Protein AF-A0A943X1G6-F1 (afdb_monomer)

Solvent-accessible surface area (backbone atoms only — not comparable to full-atom values): 7610 Å² total; per-residue (Å²): 83,34,32,42,36,64,34,72,68,54,48,53,51,49,51,55,50,45,52,56,52,48,65,59,46,54,78,81,42,63,66,44,79,43,77,71,76,37,28,66,39,82,67,85,78,57,94,50,59,71,45,36,35,37,40,65,74,42,60,54,53,33,27,33,26,34,35,32,39,40,31,18,86,95,43,74,49,82,46,46,23,44,39,29,31,44,67,93,43,76,58,36,74,88,75,85,75,54,66,75,58,51,76,62,38,69,37,75,55,49,48,34,34,38,25,41,37,50,77,54,95,97,46,77,49,80,39,80,76,38,83,44,73,47,77,130

pLDDT: mean 91.77, std 5.82, range [62.38, 97.94]

Nearest PDB structures (foldseek):
  2cye-assembly3_C  TM=2.600E-01  e=1.755E+00  Thermus thermophilus HB8
  5wh9-assembly1_B-2  TM=2.710E-01  e=5.290E+00  Halalkalibacterium halodurans C-125
  5dio-assembly1_A-2  TM=2.125E-01  e=6.528E+00  Legionella pneumophila
  2hbo-assembly1_A-2  TM=2.500E-01  e=8.490E+00  Caulobacter vibrioides
  5xfu-assembly1_B  TM=2.197E-01  e=7.643E+00  Dioscoreophyllum cumminsii

Sequence (136 aa):
MKAIVAHKDTLFFLAGIQKKIISLLEKETLVYPQYPLYAFTEETIPRKIISCTIGFPKAERELAVFPLILEGNGTKLNLAIPFARTAGKTDMPTFMLPEEIKNAFPKKERIFRTATAIIKENSWQLFDDKWIKIKK

Secondary structure (DSSP, 8-state):
-EEEEE-HHHHHHHHHHHHHHHHHHTTTS-EEEPSS--EEESSPPPSSEEEEEE---EEETTEEEEEEEEEETTEEEEEEEEEEEESS-SSPPP-PPPHHHHTT-SEEPSEEEEEEEEEETTEEEEEEEEEEE---

Foldseek 3Di:
DKKKFFDPVVQVVVVVQLVVQCVQQVVPADKDFDDDQIWDDPDDAAPAWQWWWFFQWWWDFQFIWTWIWTDHPNDIDITTRTTMGTDPHRTRDTDDDDPVSVVCPRDTGFKIWMFDWDDDDPDIDTHPIDIHGHDD

Mean predicted aligned error: 4.14 Å

Structure (mmCIF, N/CA/C/O backbone):
data_AF-A0A943X1G6-F1
#
_entry.id   AF-A0A943X1G6-F1
#
loop_
_atom_site.group_PDB
_atom_site.id
_atom_site.type_symbol
_atom_site.label_atom_id
_atom_site.label_alt_id
_atom_site.label_comp_id
_atom_site.label_asym_id
_atom_site.label_entity_id
_atom_site.label_seq_id
_atom_site.pdbx_PDB_ins_code
_atom_site.Cartn_x
_atom_site.Cartn_y
_atom_site.Cartn_z
_atom_site.occupancy
_atom_site.B_iso_or_equiv
_atom_site.auth_seq_id
_atom_site.auth_comp_id
_atom_site.auth_asym_id
_atom_site.auth_atom_id
_atom_site.pdbx_PDB_model_num
ATOM 1 N N . MET A 1 1 ? -3.977 -14.429 8.933 1.00 91.81 1 MET A N 1
ATOM 2 C CA . MET A 1 1 ? -3.749 -13.123 8.292 1.00 91.81 1 MET A CA 1
ATOM 3 C C . MET A 1 1 ? -4.879 -12.116 8.495 1.00 91.81 1 MET A C 1
ATOM 5 O O . MET A 1 1 ? -6.064 -12.447 8.444 1.00 91.81 1 MET A O 1
ATOM 9 N N . LYS A 1 2 ? -4.509 -10.851 8.681 1.00 94.19 2 LYS A N 1
ATOM 10 C CA . LYS A 1 2 ? -5.370 -9.669 8.607 1.00 94.19 2 LYS A CA 1
ATOM 11 C C . LYS A 1 2 ? -4.972 -8.814 7.406 1.00 94.19 2 LYS A C 1
ATOM 13 O O . LYS A 1 2 ? -3.811 -8.813 7.006 1.00 94.19 2 LYS A O 1
ATOM 18 N N . ALA A 1 3 ? -5.931 -8.084 6.854 1.00 95.75 3 ALA A N 1
ATOM 19 C CA . ALA A 1 3 ? -5.717 -7.117 5.789 1.00 95.75 3 ALA A CA 1
ATOM 20 C C . ALA A 1 3 ? -6.102 -5.713 6.251 1.00 95.75 3 ALA A C 1
ATOM 22 O O . ALA A 1 3 ? -7.101 -5.535 6.952 1.00 95.75 3 ALA A O 1
ATOM 23 N N . ILE A 1 4 ? -5.335 -4.724 5.805 1.00 96.38 4 ILE A N 1
ATOM 24 C CA . ILE A 1 4 ? -5.683 -3.311 5.869 1.00 96.38 4 ILE A CA 1
ATOM 25 C C . ILE A 1 4 ? -5.936 -2.839 4.450 1.00 96.38 4 ILE A C 1
ATOM 27 O O . ILE A 1 4 ? -5.079 -2.937 3.568 1.00 96.38 4 ILE A O 1
ATOM 31 N N . VAL A 1 5 ? -7.133 -2.311 4.253 1.00 96.00 5 VAL A N 1
ATOM 32 C CA . VAL A 1 5 ? -7.638 -1.900 2.954 1.00 96.00 5 VAL A CA 1
ATOM 33 C C . VAL A 1 5 ? -7.955 -0.416 3.018 1.00 96.00 5 VAL A C 1
ATOM 35 O O . VAL A 1 5 ? -8.859 -0.002 3.742 1.00 96.00 5 VAL A O 1
ATOM 38 N N . ALA A 1 6 ? -7.210 0.394 2.269 1.00 95.75 6 ALA A N 1
ATOM 39 C CA . ALA A 1 6 ? -7.450 1.833 2.191 1.00 95.75 6 ALA A CA 1
ATOM 40 C C . ALA A 1 6 ? -8.854 2.154 1.638 1.00 95.75 6 ALA A C 1
ATOM 42 O O . ALA A 1 6 ? -9.516 1.301 1.031 1.00 95.75 6 ALA A O 1
ATOM 43 N N . HIS A 1 7 ? -9.323 3.389 1.838 1.00 95.44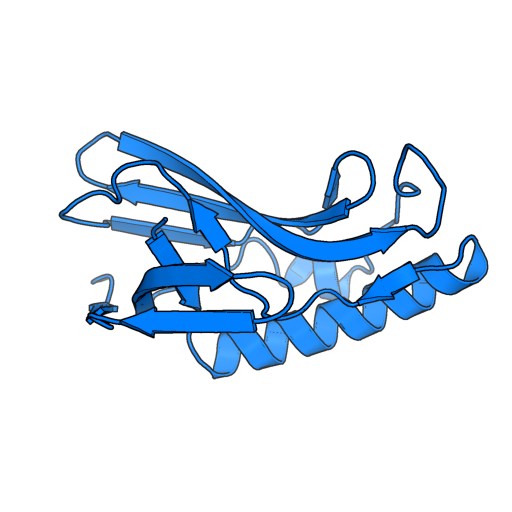 7 HIS A N 1
ATOM 44 C CA . HIS A 1 7 ? -10.563 3.852 1.222 1.00 95.44 7 HIS A CA 1
ATOM 45 C C . HIS A 1 7 ? -10.478 3.779 -0.308 1.00 95.44 7 HIS A C 1
ATOM 47 O O . HIS A 1 7 ? -9.399 3.888 -0.892 1.00 95.44 7 HIS A O 1
ATOM 53 N N . LYS A 1 8 ? -11.633 3.643 -0.970 1.00 94.69 8 LYS A N 1
ATOM 54 C CA . LYS A 1 8 ? -11.743 3.527 -2.433 1.00 94.69 8 LYS A CA 1
ATOM 55 C C . LYS A 1 8 ? -10.970 4.628 -3.172 1.00 94.69 8 LYS A C 1
ATOM 57 O O . LYS A 1 8 ? -10.235 4.325 -4.106 1.00 94.69 8 LYS A O 1
ATOM 62 N N . ASP A 1 9 ? -11.078 5.874 -2.721 1.00 94.69 9 ASP A N 1
ATOM 63 C CA . ASP A 1 9 ? -10.383 7.006 -3.353 1.00 94.69 9 ASP A CA 1
ATOM 64 C C . ASP A 1 9 ? -8.863 6.895 -3.221 1.00 94.69 9 ASP A C 1
ATOM 66 O O . ASP A 1 9 ? -8.124 7.159 -4.169 1.00 94.69 9 ASP A O 1
ATOM 70 N N . THR A 1 10 ? -8.386 6.447 -2.057 1.00 96.12 10 THR A N 1
ATOM 71 C CA . THR A 1 10 ? -6.963 6.195 -1.835 1.00 96.12 10 THR A CA 1
ATOM 72 C C . THR A 1 10 ? -6.485 5.020 -2.679 1.00 96.12 10 THR A C 1
ATOM 74 O O . THR A 1 10 ? -5.417 5.118 -3.270 1.00 96.12 10 THR A O 1
ATOM 77 N N . LEU A 1 11 ? -7.275 3.954 -2.834 1.00 96.31 11 LEU A N 1
ATOM 78 C CA . LEU A 1 11 ? -6.930 2.839 -3.721 1.00 96.31 11 LEU A CA 1
ATOM 79 C C . LEU A 1 11 ? -6.794 3.283 -5.184 1.00 96.31 11 LEU A C 1
ATOM 81 O O . LEU A 1 11 ? -5.824 2.906 -5.836 1.00 96.31 11 LEU A O 1
ATOM 85 N N . PHE A 1 12 ? -7.705 4.119 -5.693 1.00 96.50 12 PHE A N 1
ATOM 86 C CA . PHE A 1 12 ? -7.579 4.666 -7.050 1.00 96.50 12 PHE A CA 1
ATOM 87 C C . PHE A 1 12 ? -6.356 5.561 -7.210 1.00 96.50 12 PHE A C 1
ATOM 89 O O . PHE A 1 12 ? -5.638 5.462 -8.204 1.00 96.50 12 PHE A O 1
ATOM 96 N N . PHE A 1 13 ? -6.098 6.406 -6.216 1.00 96.38 13 PHE A N 1
ATOM 97 C CA . PHE A 1 13 ? -4.903 7.234 -6.181 1.00 96.38 13 PHE A CA 1
ATOM 98 C C . PHE A 1 13 ? -3.622 6.380 -6.216 1.00 96.38 13 PHE A C 1
ATOM 100 O O . PHE A 1 13 ? -2.749 6.619 -7.051 1.00 96.38 13 PHE A O 1
ATOM 107 N N . LEU A 1 14 ? -3.530 5.343 -5.375 1.00 97.50 14 LEU A N 1
ATOM 108 C CA . LEU A 1 14 ? -2.386 4.427 -5.347 1.00 97.50 14 LEU A CA 1
ATOM 109 C C . LEU A 1 14 ? -2.234 3.662 -6.667 1.00 97.50 14 LEU A C 1
ATOM 111 O O . LEU A 1 14 ? -1.114 3.534 -7.151 1.00 97.50 14 LEU A O 1
ATOM 115 N N . ALA A 1 15 ? -3.330 3.217 -7.287 1.00 97.12 15 ALA A N 1
ATOM 116 C CA . ALA A 1 15 ? -3.301 2.558 -8.595 1.00 97.12 15 ALA A CA 1
ATOM 117 C C . ALA A 1 15 ? -2.784 3.490 -9.709 1.00 97.12 15 ALA A C 1
ATOM 119 O O . ALA A 1 15 ? -2.020 3.069 -10.580 1.00 97.12 15 ALA A O 1
ATOM 120 N N . GLY A 1 16 ? -3.137 4.779 -9.659 1.00 96.19 16 GLY A N 1
ATOM 121 C CA . GLY A 1 16 ? -2.583 5.789 -10.563 1.00 96.19 16 GLY A CA 1
ATOM 122 C C . GLY A 1 16 ? -1.068 5.949 -10.402 1.00 96.19 16 GLY A C 1
ATOM 123 O O . GLY A 1 16 ? -0.339 6.009 -11.394 1.00 96.19 16 GLY A O 1
ATOM 124 N N . ILE A 1 17 ? -0.579 5.960 -9.159 1.00 96.00 17 ILE A N 1
ATOM 125 C CA . ILE A 1 17 ? 0.858 6.041 -8.862 1.00 96.00 17 ILE A CA 1
ATOM 126 C C . ILE A 1 17 ? 1.589 4.757 -9.257 1.00 96.00 17 ILE A C 1
ATOM 128 O O . ILE A 1 17 ? 2.646 4.839 -9.879 1.00 96.00 17 ILE A O 1
ATOM 132 N N . GLN A 1 18 ? 1.011 3.588 -8.970 1.00 96.00 18 GLN A N 1
ATOM 133 C CA . GLN A 1 18 ? 1.518 2.284 -9.400 1.00 96.00 18 GLN A CA 1
ATOM 134 C C . GLN A 1 18 ? 1.773 2.283 -10.908 1.00 96.00 18 GLN A C 1
ATOM 136 O O . GLN A 1 18 ? 2.879 1.965 -11.331 1.00 96.00 18 GLN A O 1
ATOM 141 N N . LYS A 1 19 ? 0.788 2.699 -11.716 1.00 95.25 19 LYS A N 1
ATOM 142 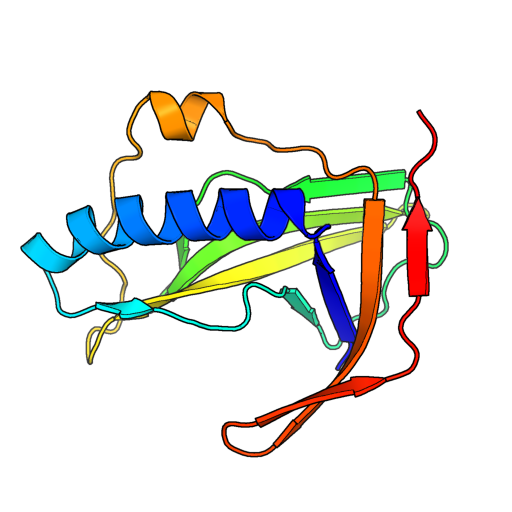C CA . LYS A 1 19 ? 0.932 2.755 -13.176 1.00 95.25 19 LYS A CA 1
ATOM 143 C C . LYS A 1 19 ? 2.099 3.651 -13.600 1.00 95.25 19 LYS A C 1
ATOM 145 O O . LYS A 1 19 ? 2.916 3.232 -14.411 1.00 95.25 19 LYS A O 1
ATOM 150 N N . LYS A 1 20 ? 2.206 4.856 -13.025 1.00 94.31 20 LYS A N 1
ATOM 151 C CA . LYS A 1 20 ? 3.308 5.788 -13.321 1.00 94.31 20 LYS A CA 1
ATOM 152 C C . LYS A 1 20 ? 4.674 5.178 -12.986 1.00 94.31 20 LYS A C 1
ATOM 154 O O . LYS A 1 20 ? 5.587 5.269 -13.798 1.00 94.31 20 LYS A O 1
ATOM 159 N N . ILE A 1 21 ? 4.813 4.562 -11.811 1.00 93.44 21 ILE A N 1
ATOM 160 C CA . ILE A 1 21 ? 6.081 3.973 -11.361 1.00 93.44 21 ILE A CA 1
ATOM 161 C C . ILE A 1 21 ? 6.449 2.748 -12.204 1.00 93.44 21 ILE A C 1
ATOM 163 O O . ILE A 1 21 ? 7.590 2.644 -12.644 1.00 93.44 21 ILE A O 1
ATOM 167 N N . ILE A 1 22 ? 5.492 1.861 -12.493 1.00 93.25 22 ILE A N 1
ATOM 168 C CA . ILE A 1 22 ? 5.725 0.686 -13.346 1.00 93.25 22 ILE A CA 1
ATOM 169 C C . ILE A 1 22 ? 6.218 1.116 -14.730 1.00 93.25 22 ILE A C 1
ATOM 171 O O . ILE A 1 22 ? 7.249 0.620 -15.166 1.00 93.25 22 ILE A O 1
ATOM 175 N N . SER A 1 23 ? 5.592 2.110 -15.368 1.00 92.06 23 SER A N 1
ATOM 176 C CA . SER A 1 23 ? 6.046 2.603 -16.678 1.00 92.06 23 SER A CA 1
ATOM 177 C C . SER A 1 23 ? 7.457 3.212 -16.669 1.00 92.06 23 SER A C 1
ATOM 179 O O . SER A 1 23 ? 8.100 3.289 -17.715 1.00 92.06 23 SER A O 1
ATOM 181 N N . LEU A 1 24 ? 7.954 3.675 -15.516 1.00 90.12 24 LEU A N 1
ATOM 182 C CA . LEU A 1 24 ? 9.350 4.105 -15.382 1.00 90.12 24 LEU A CA 1
ATOM 183 C C . LEU A 1 24 ? 10.290 2.901 -15.306 1.00 90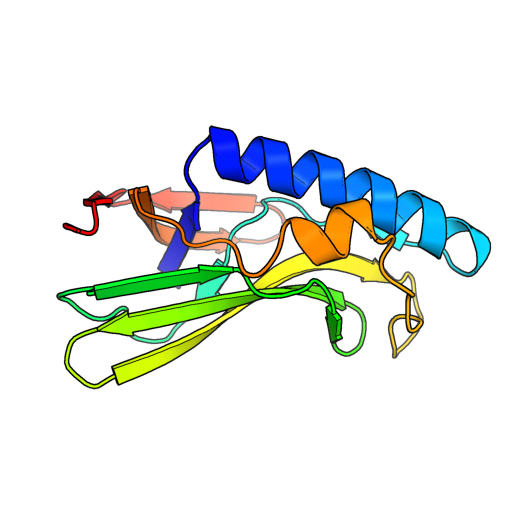.12 24 LEU A C 1
ATOM 185 O O . LEU A 1 24 ? 11.323 2.894 -15.967 1.00 90.12 24 LEU A O 1
ATOM 189 N N . LEU A 1 25 ? 9.913 1.887 -14.532 1.00 89.25 25 LEU A N 1
ATOM 190 C CA . LEU A 1 25 ? 10.720 0.693 -14.286 1.00 89.25 25 LEU A CA 1
ATOM 191 C C . LEU A 1 25 ? 10.766 -0.273 -15.470 1.00 89.25 25 LEU A C 1
ATOM 193 O O . LEU A 1 25 ? 11.787 -0.922 -15.685 1.00 89.25 25 LEU A O 1
ATOM 197 N N . GLU A 1 26 ? 9.690 -0.348 -16.255 1.00 89.56 26 GLU A N 1
ATOM 198 C CA . GLU A 1 26 ? 9.602 -1.173 -17.468 1.00 89.56 26 GLU A CA 1
ATOM 199 C C . GLU A 1 26 ? 10.657 -0.802 -18.520 1.00 89.56 26 GLU A C 1
ATOM 201 O O . GLU A 1 26 ? 10.966 -1.605 -19.397 1.00 89.56 26 GLU A O 1
ATOM 206 N N . LYS A 1 27 ? 11.267 0.384 -18.407 1.00 86.38 27 LYS A N 1
ATOM 207 C CA . LYS A 1 27 ? 12.407 0.792 -19.239 1.00 86.38 27 LYS A CA 1
ATOM 208 C C . LYS A 1 27 ? 13.6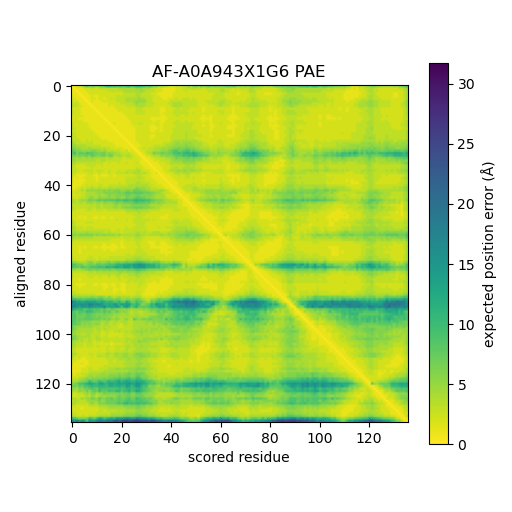88 0.013 -18.928 1.00 86.38 27 LYS A C 1
ATOM 210 O O . LYS A 1 27 ? 14.565 -0.061 -19.781 1.00 86.38 27 LYS A O 1
ATOM 215 N N . GLU A 1 28 ? 13.811 -0.542 -17.724 1.00 83.88 28 GLU A N 1
ATOM 216 C CA . GLU A 1 28 ? 15.033 -1.193 -17.229 1.00 83.88 28 GLU A CA 1
ATOM 217 C C . GLU A 1 28 ? 14.851 -2.687 -16.938 1.00 83.88 28 GLU A C 1
ATOM 219 O O . GLU A 1 28 ? 15.818 -3.456 -16.890 1.00 83.88 28 GLU A O 1
ATOM 224 N N . THR A 1 29 ? 13.621 -3.120 -16.664 1.00 86.44 29 THR A N 1
ATOM 225 C CA . THR A 1 29 ? 13.340 -4.505 -16.296 1.00 86.44 29 THR A CA 1
ATOM 226 C C . THR A 1 29 ? 11.884 -4.859 -16.529 1.00 86.44 29 THR A C 1
ATOM 228 O O . THR A 1 29 ? 11.008 -4.006 -16.472 1.00 86.44 29 THR A O 1
ATOM 231 N N . LEU A 1 30 ? 11.605 -6.148 -16.700 1.00 89.19 30 LEU A N 1
ATOM 232 C CA . LEU A 1 30 ? 10.231 -6.628 -16.690 1.00 89.19 30 LEU A CA 1
ATOM 233 C C . LEU A 1 30 ? 9.667 -6.559 -15.263 1.00 89.19 30 LEU A C 1
ATOM 235 O O . LEU A 1 30 ? 10.265 -7.094 -14.321 1.00 89.19 30 LEU A O 1
ATOM 239 N N . VAL A 1 31 ? 8.524 -5.891 -15.119 1.00 92.00 31 VAL A N 1
ATOM 240 C CA . VAL A 1 31 ? 7.834 -5.673 -13.848 1.00 92.00 31 VAL A CA 1
ATOM 241 C C . VAL A 1 31 ? 6.393 -6.141 -13.969 1.00 92.00 31 VAL A C 1
ATOM 243 O O . VAL A 1 31 ? 5.695 -5.793 -14.913 1.00 92.00 31 VAL A O 1
ATOM 246 N N . TYR A 1 32 ? 5.931 -6.899 -12.981 1.00 92.25 32 TYR A N 1
ATOM 247 C CA . TYR A 1 32 ? 4.544 -7.328 -12.881 1.00 92.25 32 TYR A CA 1
ATOM 248 C C . TYR A 1 32 ? 3.806 -6.494 -11.836 1.00 92.25 32 TYR A C 1
ATOM 250 O O . TYR A 1 32 ? 4.266 -6.424 -10.688 1.00 92.25 32 TYR A O 1
ATOM 258 N N . PRO A 1 33 ? 2.653 -5.891 -12.176 1.00 94.69 33 PRO A N 1
ATOM 259 C CA . PRO A 1 33 ? 1.814 -5.246 -11.180 1.00 94.69 33 PRO A CA 1
ATOM 260 C C . PRO A 1 33 ? 1.319 -6.276 -10.160 1.00 94.69 33 PRO A C 1
ATOM 262 O O . PRO A 1 33 ? 0.994 -7.412 -10.505 1.00 94.69 33 PRO A O 1
ATOM 265 N N . GLN A 1 34 ? 1.252 -5.869 -8.896 1.00 93.31 34 GLN A N 1
ATOM 266 C CA . GLN A 1 34 ? 0.673 -6.666 -7.820 1.00 93.31 34 GLN A CA 1
ATOM 267 C C . GLN A 1 34 ? -0.709 -6.126 -7.468 1.00 93.31 34 GLN A C 1
ATOM 269 O O . GLN A 1 34 ? -0.910 -4.914 -7.344 1.00 93.31 34 GLN A O 1
ATOM 274 N N . TYR A 1 35 ? -1.647 -7.051 -7.304 1.00 91.69 35 TYR A N 1
ATOM 275 C CA . TYR A 1 35 ? -2.996 -6.788 -6.832 1.00 91.69 35 TYR A CA 1
ATOM 276 C C . TYR A 1 35 ? -3.397 -7.871 -5.827 1.00 91.69 35 TYR A C 1
ATOM 278 O O . TYR A 1 35 ? -2.986 -9.021 -5.977 1.00 91.69 35 TYR A O 1
ATOM 286 N N . PRO A 1 36 ? -4.229 -7.536 -4.830 1.00 93.19 36 PRO A N 1
ATOM 287 C CA . PRO A 1 36 ? -4.803 -6.218 -4.563 1.00 93.19 36 PRO A CA 1
ATOM 288 C C . PRO A 1 36 ? -3.797 -5.279 -3.868 1.00 93.19 36 PRO A C 1
ATOM 290 O O . PRO A 1 36 ? -2.843 -5.736 -3.248 1.00 93.19 36 PRO A O 1
ATOM 293 N N . LEU A 1 37 ? -4.036 -3.962 -3.918 1.00 96.31 37 LEU A N 1
ATOM 294 C CA . LEU A 1 37 ? -3.221 -2.952 -3.217 1.00 96.31 37 LEU A CA 1
ATOM 295 C C . LEU A 1 37 ? -3.564 -2.889 -1.717 1.00 96.31 37 LEU A C 1
ATOM 297 O O . LEU A 1 37 ? -3.970 -1.845 -1.200 1.00 96.31 37 LEU A O 1
ATOM 301 N N . TYR A 1 38 ? -3.450 -4.023 -1.025 1.00 95.75 38 TYR A N 1
ATOM 302 C CA . TYR A 1 38 ? -3.726 -4.166 0.407 1.00 95.75 38 TYR A CA 1
ATOM 303 C C . TYR A 1 38 ? -2.434 -4.418 1.180 1.00 95.75 38 TYR A C 1
ATOM 305 O O . TYR A 1 38 ? -1.489 -4.995 0.649 1.00 95.75 38 TYR A O 1
ATOM 313 N N . ALA A 1 39 ? -2.405 -4.014 2.449 1.00 95.88 39 ALA A N 1
ATOM 314 C CA . ALA A 1 39 ? -1.361 -4.454 3.366 1.00 95.88 39 ALA A CA 1
ATOM 315 C C . ALA A 1 39 ? -1.855 -5.679 4.129 1.00 95.88 39 ALA A C 1
ATOM 317 O O . ALA A 1 39 ? -2.932 -5.642 4.726 1.00 95.88 39 ALA A O 1
ATOM 318 N N . PHE A 1 40 ? -1.063 -6.743 4.135 1.00 94.56 40 PHE A N 1
ATOM 319 C CA . PHE A 1 40 ? -1.360 -7.965 4.871 1.00 94.56 40 PHE A CA 1
ATOM 320 C C . PHE A 1 40 ? -0.434 -8.109 6.079 1.00 94.56 40 PHE A C 1
ATOM 322 O O . PHE A 1 40 ? 0.712 -7.666 6.045 1.00 94.56 40 PHE A O 1
ATOM 329 N N . THR A 1 41 ? -0.928 -8.714 7.156 1.00 94.19 41 THR A N 1
ATOM 330 C CA . THR A 1 41 ? -0.136 -8.956 8.365 1.00 94.19 41 THR A CA 1
ATOM 331 C C . THR A 1 41 ? -0.638 -10.165 9.147 1.00 94.19 41 THR A C 1
ATOM 333 O O . THR A 1 41 ? -1.838 -10.443 9.171 1.00 94.19 41 THR A O 1
ATOM 336 N N . GLU A 1 42 ? 0.271 -10.887 9.796 1.00 92.69 42 GLU A N 1
ATOM 337 C CA . GLU A 1 42 ? -0.073 -11.857 10.847 1.00 92.69 42 GLU A CA 1
ATOM 338 C C . GLU A 1 42 ? -0.047 -11.222 12.245 1.00 92.69 42 GLU A C 1
ATOM 340 O O . GLU A 1 42 ? -0.517 -11.816 13.214 1.00 92.69 42 GLU A O 1
ATOM 345 N N . GLU A 1 43 ? 0.459 -9.992 12.357 1.00 90.25 43 GLU A N 1
ATOM 346 C CA . GLU A 1 43 ? 0.502 -9.269 13.617 1.00 90.25 43 GLU A CA 1
ATOM 347 C C . GLU A 1 43 ? -0.889 -8.788 14.036 1.00 90.25 43 GLU A C 1
ATOM 349 O O . GLU A 1 43 ? -1.801 -8.553 13.234 1.00 90.25 43 GLU A O 1
ATOM 354 N N . THR A 1 44 ? -1.058 -8.618 15.344 1.00 88.31 44 THR A N 1
ATOM 355 C CA . THR A 1 44 ? -2.321 -8.134 15.896 1.00 88.31 44 THR A CA 1
ATOM 356 C C . THR A 1 44 ? -2.482 -6.646 15.603 1.00 88.31 44 THR A C 1
ATOM 358 O O . THR A 1 44 ? -1.710 -5.816 16.079 1.00 88.31 44 THR A O 1
ATOM 361 N N . ILE A 1 45 ? -3.535 -6.293 14.862 1.00 90.19 45 ILE A N 1
ATOM 362 C CA . ILE A 1 45 ? -3.890 -4.893 14.606 1.00 90.19 45 ILE A CA 1
ATOM 363 C C . ILE A 1 45 ? -4.277 -4.210 15.935 1.00 90.19 45 ILE A C 1
ATOM 365 O O . ILE A 1 45 ? -5.102 -4.756 16.680 1.00 90.19 45 ILE A O 1
ATOM 369 N N . PRO A 1 46 ? -3.750 -3.005 16.239 1.00 88.75 46 PRO A N 1
ATOM 370 C CA . PRO A 1 46 ? -4.114 -2.273 17.449 1.00 88.75 46 PRO A CA 1
ATOM 371 C C . PRO A 1 46 ? -5.627 -2.053 17.562 1.00 88.75 46 PRO A C 1
ATOM 373 O O . PRO A 1 46 ? -6.271 -1.589 16.623 1.00 88.75 46 PRO A O 1
ATOM 376 N N . ARG A 1 47 ? -6.205 -2.322 18.742 1.00 85.12 47 ARG A N 1
ATOM 377 C CA . ARG A 1 47 ? -7.660 -2.175 18.973 1.00 85.12 47 ARG A CA 1
ATOM 378 C C . ARG A 1 47 ? -8.171 -0.747 18.755 1.00 85.12 47 ARG A C 1
ATOM 380 O O . ARG A 1 47 ? -9.306 -0.564 18.329 1.00 85.12 47 ARG A O 1
ATOM 387 N N . LYS A 1 48 ? -7.352 0.260 19.071 1.00 90.31 48 LYS A N 1
ATOM 388 C CA . LYS A 1 48 ? -7.655 1.676 18.842 1.00 90.31 48 LYS A CA 1
ATOM 389 C C . LYS A 1 48 ? -6.528 2.287 18.026 1.00 90.31 48 LYS A C 1
ATOM 391 O O . LYS A 1 48 ? -5.431 2.491 18.538 1.00 90.31 48 LYS A O 1
ATOM 396 N N . ILE A 1 49 ? -6.828 2.574 16.767 1.00 93.00 49 ILE A N 1
ATOM 397 C CA . ILE A 1 49 ? -5.895 3.184 15.823 1.00 93.00 49 ILE A CA 1
ATOM 398 C C . ILE A 1 49 ? -6.052 4.702 15.896 1.00 93.00 49 ILE A C 1
ATOM 400 O O . ILE A 1 49 ? -7.167 5.221 15.821 1.00 93.00 49 ILE A O 1
ATOM 404 N N . ILE A 1 50 ? -4.932 5.399 16.060 1.00 94.44 50 ILE A N 1
ATOM 405 C CA . ILE A 1 50 ? -4.861 6.865 16.130 1.00 94.44 50 ILE A CA 1
ATOM 406 C C . ILE A 1 50 ? -4.243 7.475 14.871 1.00 94.44 50 ILE A C 1
ATOM 408 O O . ILE A 1 50 ? -4.494 8.637 14.576 1.00 94.44 50 ILE A O 1
ATOM 412 N N . SER A 1 51 ? -3.465 6.700 14.113 1.00 95.12 51 SER A N 1
ATOM 413 C CA . SER A 1 51 ? -2.861 7.146 12.859 1.00 95.12 51 SER A CA 1
ATOM 414 C C . SER A 1 51 ? -2.728 5.985 11.879 1.00 95.12 51 SER A C 1
ATOM 416 O O . SER A 1 51 ? -2.430 4.856 12.267 1.00 95.12 51 SER A O 1
ATOM 418 N N . CYS A 1 52 ? -2.952 6.286 10.603 1.00 96.56 52 CYS A N 1
ATOM 419 C CA . CYS A 1 52 ? -2.710 5.407 9.470 1.00 96.56 52 CYS A CA 1
ATOM 420 C C . CYS A 1 52 ? -2.048 6.255 8.383 1.00 96.56 52 CYS A C 1
ATOM 422 O O . CYS A 1 52 ? -2.641 7.220 7.897 1.00 96.56 52 CYS A O 1
ATOM 424 N N . THR A 1 53 ? -0.790 5.966 8.063 1.00 97.56 53 THR A N 1
ATOM 425 C CA . THR A 1 53 ? 0.014 6.789 7.153 1.00 97.56 53 THR A CA 1
ATOM 426 C C . THR A 1 53 ? 0.657 5.920 6.090 1.00 97.56 53 THR A C 1
ATOM 428 O O . THR A 1 53 ? 1.389 4.989 6.409 1.00 97.56 53 THR A O 1
ATOM 431 N N . ILE A 1 54 ? 0.415 6.252 4.827 1.00 97.94 54 ILE A N 1
ATOM 432 C CA . ILE A 1 54 ? 1.083 5.639 3.685 1.00 97.94 54 ILE A CA 1
ATOM 433 C C . ILE A 1 54 ? 2.305 6.497 3.346 1.00 97.94 54 ILE A C 1
ATOM 435 O O . ILE A 1 54 ? 2.183 7.701 3.109 1.00 97.94 54 ILE A O 1
ATOM 439 N N . GLY A 1 55 ? 3.486 5.894 3.384 1.00 96.62 55 GLY A N 1
ATOM 440 C CA . GLY A 1 55 ? 4.765 6.536 3.111 1.00 96.62 55 GLY A CA 1
ATOM 441 C C . GLY A 1 55 ? 5.118 6.584 1.627 1.00 96.62 55 GLY A C 1
ATOM 442 O O . GLY A 1 55 ? 4.361 6.145 0.762 1.00 96.62 55 GLY A O 1
ATOM 443 N N . PHE A 1 56 ? 6.308 7.113 1.347 1.00 95.81 56 PHE A N 1
ATOM 444 C CA . PHE A 1 56 ? 6.850 7.197 -0.006 1.00 95.81 56 PHE A CA 1
ATOM 445 C C . PHE A 1 56 ? 7.060 5.800 -0.604 1.00 95.81 56 PHE A C 1
ATOM 447 O O . PHE A 1 56 ? 7.618 4.942 0.085 1.00 95.81 56 PHE A O 1
ATOM 454 N N . PRO A 1 57 ? 6.662 5.567 -1.868 1.00 95.94 57 PRO A N 1
ATOM 455 C CA . PRO A 1 57 ? 6.922 4.306 -2.545 1.00 95.94 57 PRO A CA 1
ATOM 456 C C . PRO A 1 57 ? 8.422 4.009 -2.548 1.00 95.94 57 PRO A C 1
ATOM 458 O O . PRO A 1 57 ? 9.229 4.903 -2.809 1.00 95.94 57 PRO A O 1
ATOM 461 N N . LYS A 1 58 ? 8.791 2.760 -2.275 1.00 94.44 58 LYS A N 1
ATOM 462 C CA . LYS A 1 58 ? 10.189 2.323 -2.227 1.00 94.44 58 LYS A CA 1
ATOM 463 C C . LYS A 1 58 ? 10.353 0.924 -2.814 1.00 94.44 58 LYS A C 1
ATOM 465 O O . LYS A 1 58 ? 9.397 0.149 -2.861 1.00 94.44 58 LYS A O 1
ATOM 470 N N . 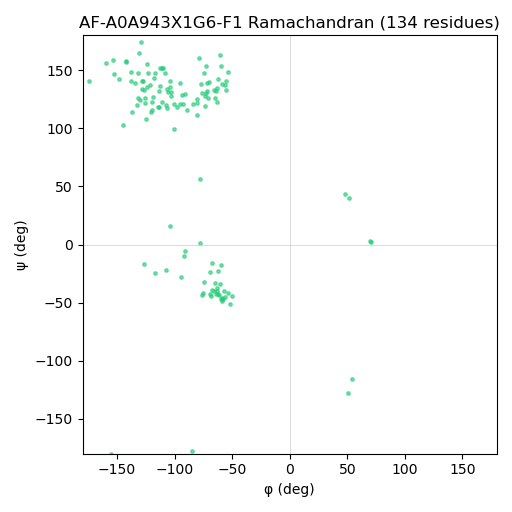ALA A 1 59 ? 11.571 0.621 -3.242 1.00 92.75 59 ALA A N 1
ATOM 471 C CA . ALA A 1 59 ? 12.009 -0.734 -3.544 1.00 92.75 59 ALA A CA 1
ATOM 472 C C . ALA A 1 59 ? 12.296 -1.491 -2.235 1.00 92.75 59 ALA A C 1
ATOM 474 O O . ALA A 1 59 ? 12.878 -0.932 -1.303 1.00 92.75 59 ALA A O 1
ATOM 475 N N . GLU A 1 60 ? 11.880 -2.751 -2.160 1.00 91.19 60 GLU A N 1
ATOM 476 C CA . GLU A 1 60 ? 12.161 -3.662 -1.054 1.00 91.19 60 GLU A CA 1
ATOM 477 C C . GLU A 1 60 ? 12.350 -5.082 -1.602 1.00 91.19 60 GLU A C 1
ATOM 479 O O . GLU A 1 60 ? 11.376 -5.752 -1.948 1.00 91.19 60 GLU A O 1
ATOM 484 N N . ARG A 1 61 ? 13.615 -5.525 -1.692 1.00 89.50 61 ARG A N 1
ATOM 485 C CA . ARG A 1 61 ? 14.014 -6.772 -2.373 1.00 89.50 61 ARG A CA 1
ATOM 486 C C . ARG A 1 61 ? 13.420 -6.814 -3.777 1.00 89.50 61 ARG A C 1
ATOM 488 O O . ARG A 1 61 ? 13.535 -5.830 -4.495 1.00 89.50 61 ARG A O 1
ATOM 495 N N . GLU A 1 62 ? 12.730 -7.880 -4.161 1.00 91.50 62 GLU A N 1
ATOM 496 C CA . GLU A 1 62 ? 12.108 -8.036 -5.471 1.00 91.50 62 GLU A CA 1
ATOM 497 C C . GLU A 1 62 ? 10.786 -7.261 -5.651 1.00 91.50 62 GLU A C 1
ATOM 499 O O . GLU A 1 62 ? 10.153 -7.365 -6.705 1.00 91.50 62 GLU A O 1
ATOM 504 N N . LEU A 1 63 ? 10.333 -6.512 -4.636 1.00 94.00 63 LEU A N 1
ATOM 505 C CA . LEU A 1 63 ? 9.058 -5.795 -4.636 1.00 94.00 63 LEU A CA 1
ATOM 506 C C . LEU A 1 63 ? 9.241 -4.278 -4.701 1.00 94.00 63 LEU A C 1
ATOM 508 O O . LEU A 1 63 ? 10.187 -3.706 -4.165 1.00 94.00 63 LEU A O 1
ATOM 512 N N . ALA A 1 64 ? 8.251 -3.603 -5.274 1.00 94.94 64 ALA A N 1
ATOM 513 C CA . ALA A 1 64 ? 7.998 -2.197 -5.008 1.00 94.94 64 ALA A CA 1
ATOM 514 C C . ALA A 1 64 ? 6.753 -2.077 -4.124 1.00 94.94 64 ALA A C 1
ATOM 516 O O . ALA A 1 64 ? 5.716 -2.700 -4.389 1.00 94.94 64 ALA A O 1
ATOM 517 N N . VAL A 1 65 ? 6.872 -1.296 -3.051 1.00 97.00 65 VAL A N 1
ATOM 518 C CA . VAL A 1 65 ? 5.870 -1.224 -1.987 1.00 97.00 65 VAL A CA 1
ATOM 519 C C . VAL A 1 65 ? 5.528 0.218 -1.634 1.00 97.00 65 VAL A C 1
ATOM 521 O O . VAL A 1 65 ? 6.387 1.101 -1.672 1.00 97.00 65 VAL A O 1
ATOM 524 N N . PHE A 1 66 ? 4.281 0.458 -1.231 1.00 97.50 66 PHE A N 1
ATOM 525 C CA . PHE A 1 66 ? 3.938 1.633 -0.435 1.00 97.50 66 PHE A CA 1
ATOM 526 C C . PHE A 1 66 ? 4.084 1.263 1.047 1.00 97.50 66 PHE A C 1
ATOM 528 O O . PHE A 1 66 ? 3.344 0.397 1.522 1.00 97.50 66 PHE A O 1
ATOM 535 N N . PRO A 1 67 ? 5.011 1.876 1.801 1.00 97.50 67 PRO A N 1
ATOM 536 C CA . PRO A 1 67 ? 5.088 1.682 3.243 1.00 97.50 67 PRO A CA 1
ATOM 537 C C . PRO A 1 67 ? 3.774 2.107 3.893 1.00 97.50 67 PRO A C 1
ATOM 539 O O . PRO A 1 67 ? 3.226 3.149 3.544 1.00 97.50 67 PRO A O 1
ATOM 542 N N . LEU A 1 68 ? 3.285 1.343 4.857 1.00 97.69 68 LEU A N 1
ATOM 543 C CA . LEU A 1 68 ? 2.096 1.664 5.630 1.00 97.69 68 LEU A CA 1
ATOM 544 C C . LEU A 1 68 ? 2.448 1.619 7.111 1.00 97.69 68 LEU A C 1
ATOM 546 O O . LEU A 1 68 ? 2.940 0.618 7.613 1.00 97.69 68 LEU A O 1
ATOM 550 N N . ILE A 1 69 ? 2.169 2.700 7.820 1.00 97.06 69 ILE A N 1
ATOM 551 C CA . ILE A 1 69 ? 2.409 2.810 9.252 1.00 97.06 69 ILE A CA 1
ATOM 552 C C . ILE A 1 69 ? 1.059 2.936 9.947 1.00 97.06 69 ILE A C 1
ATOM 554 O O . ILE A 1 69 ? 0.327 3.903 9.717 1.00 97.06 69 ILE A O 1
ATOM 558 N N . LEU A 1 70 ? 0.747 1.971 10.810 1.00 95.75 70 LEU A N 1
ATOM 559 C CA . LEU A 1 70 ? -0.362 2.048 11.755 1.00 95.75 70 LEU A CA 1
ATOM 560 C C . LEU A 1 70 ? 0.165 2.343 13.155 1.00 95.75 70 LEU A C 1
ATOM 562 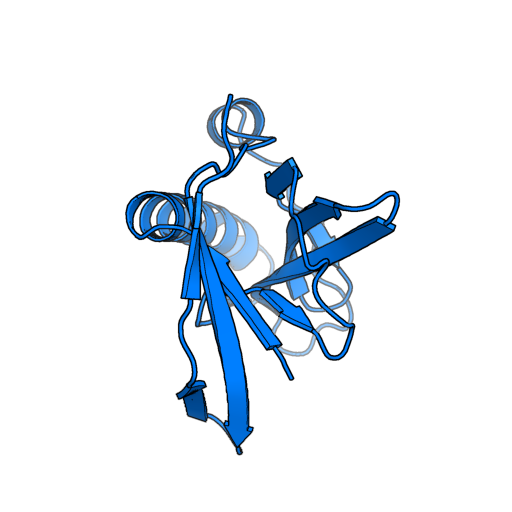O O . LEU A 1 70 ? 1.044 1.646 13.654 1.00 95.75 70 LEU A O 1
ATOM 566 N N . GLU A 1 71 ? -0.425 3.325 13.826 1.00 95.00 71 GLU A N 1
ATOM 567 C CA . GLU A 1 71 ? -0.114 3.632 15.224 1.00 95.00 71 GLU A CA 1
ATOM 568 C C . GLU A 1 71 ? -1.395 3.586 16.058 1.00 95.00 71 GLU A C 1
ATOM 570 O O . GLU A 1 71 ? -2.445 4.102 15.657 1.00 95.00 71 GLU A O 1
ATOM 575 N N . GLY A 1 72 ? -1.321 2.953 17.227 1.00 92.94 72 GLY A N 1
ATOM 576 C CA . GLY A 1 72 ? -2.462 2.760 18.116 1.00 92.94 72 GLY A CA 1
ATOM 577 C C . GLY A 1 72 ? -2.072 2.119 19.444 1.00 92.94 72 GLY A C 1
ATOM 578 O O . GLY A 1 72 ? -1.238 1.223 19.469 1.00 92.94 72 GLY A O 1
ATOM 579 N N . ASN A 1 73 ? -2.677 2.558 20.554 1.00 86.06 73 ASN A N 1
ATOM 580 C CA . ASN A 1 73 ? -2.429 2.025 21.907 1.00 86.06 73 ASN A CA 1
ATOM 581 C C . ASN A 1 73 ? -0.935 1.889 22.279 1.00 86.06 73 ASN A C 1
ATOM 583 O O . ASN A 1 73 ? -0.518 0.860 22.799 1.00 86.06 73 ASN A O 1
ATOM 587 N N . GLY A 1 74 ? -0.116 2.896 21.956 1.00 83.81 74 GLY A N 1
ATOM 588 C CA . GLY A 1 74 ? 1.333 2.868 22.212 1.00 83.81 74 GLY A CA 1
ATOM 589 C C . GLY A 1 74 ? 2.124 1.887 21.335 1.00 83.81 74 GLY A C 1
ATOM 590 O O . GLY A 1 74 ? 3.333 1.777 21.491 1.00 83.81 74 GLY A O 1
ATOM 591 N N . THR A 1 75 ? 1.463 1.198 20.402 1.00 89.25 75 THR A N 1
ATOM 592 C CA . THR A 1 75 ? 2.078 0.263 19.456 1.00 89.25 75 THR A CA 1
ATOM 593 C C . THR A 1 75 ? 2.176 0.904 18.077 1.00 89.25 75 THR A C 1
ATOM 595 O O . THR A 1 75 ? 1.254 1.596 17.631 1.00 89.25 75 THR A O 1
ATOM 598 N N . LYS A 1 76 ? 3.288 0.643 17.391 1.00 93.62 76 LYS A N 1
ATOM 599 C CA . LYS A 1 76 ? 3.525 1.039 16.005 1.00 93.62 76 LYS A CA 1
ATOM 600 C C . LYS A 1 76 ? 3.759 -0.208 15.166 1.00 93.62 76 LYS A C 1
ATOM 602 O O . LYS A 1 76 ? 4.667 -0.977 15.457 1.00 93.62 76 LYS A O 1
ATOM 607 N N . LEU A 1 77 ? 2.945 -0.374 14.135 1.00 95.38 77 LEU A N 1
ATOM 608 C CA . LEU A 1 77 ? 2.991 -1.497 13.215 1.00 95.38 77 LEU A CA 1
ATOM 609 C C . LEU A 1 77 ? 3.408 -0.984 11.833 1.00 95.38 77 LEU A C 1
ATOM 611 O O . LEU A 1 77 ? 2.724 -0.142 11.244 1.00 95.38 77 LEU A O 1
ATOM 615 N N . ASN A 1 78 ? 4.546 -1.473 11.341 1.00 96.12 78 ASN A N 1
ATOM 616 C CA . ASN A 1 78 ? 5.079 -1.122 10.027 1.00 96.12 78 ASN A CA 1
ATOM 617 C C . ASN A 1 78 ? 4.747 -2.238 9.044 1.00 96.12 78 ASN A C 1
ATOM 619 O O . ASN A 1 78 ? 5.135 -3.383 9.237 1.00 96.12 78 ASN A O 1
ATOM 623 N N . LEU A 1 79 ? 4.031 -1.886 7.989 1.00 96.44 79 LEU A N 1
ATOM 624 C CA . LEU A 1 79 ? 3.533 -2.793 6.971 1.00 96.44 79 LEU A CA 1
ATOM 625 C C . LEU A 1 79 ? 3.906 -2.270 5.589 1.00 96.44 79 LEU A C 1
ATOM 627 O O . LEU A 1 79 ? 4.413 -1.158 5.426 1.00 96.44 79 LEU A O 1
ATOM 631 N N . ALA A 1 80 ? 3.617 -3.076 4.579 1.00 96.88 80 ALA A N 1
ATOM 632 C CA . ALA A 1 80 ? 3.858 -2.745 3.191 1.00 96.88 80 ALA A CA 1
ATOM 633 C C . ALA A 1 80 ? 2.630 -3.104 2.353 1.00 96.88 80 ALA A C 1
ATOM 635 O O . ALA A 1 80 ? 2.017 -4.154 2.548 1.00 96.88 80 ALA A O 1
ATOM 636 N N . ILE A 1 81 ? 2.285 -2.225 1.416 1.00 97.69 81 ILE A N 1
ATOM 637 C CA . ILE A 1 81 ? 1.330 -2.497 0.344 1.00 97.69 81 ILE A CA 1
ATOM 638 C C . ILE A 1 81 ? 2.155 -2.811 -0.910 1.00 97.69 81 ILE A C 1
ATOM 640 O O . ILE A 1 81 ? 2.658 -1.872 -1.539 1.00 97.69 81 ILE A O 1
ATOM 644 N N . PRO A 1 82 ? 2.347 -4.088 -1.276 1.00 95.81 82 PRO A N 1
ATOM 645 C CA . PRO A 1 82 ? 3.038 -4.438 -2.508 1.00 95.81 82 PRO A CA 1
ATOM 646 C C . PRO A 1 82 ? 2.223 -3.976 -3.717 1.00 95.81 82 PRO A C 1
ATOM 648 O O . PRO A 1 82 ? 1.017 -4.200 -3.787 1.00 95.81 82 PRO A O 1
ATOM 651 N N . PHE A 1 83 ? 2.885 -3.322 -4.671 1.00 96.69 83 PHE A N 1
ATOM 652 C CA . PHE A 1 83 ? 2.243 -2.849 -5.901 1.00 96.69 83 PHE A CA 1
ATOM 653 C C . PHE A 1 83 ? 2.944 -3.321 -7.172 1.00 96.69 83 PHE A C 1
ATOM 655 O O . PHE A 1 83 ? 2.346 -3.278 -8.248 1.00 96.69 83 PHE A O 1
ATOM 662 N N . ALA A 1 84 ? 4.188 -3.786 -7.086 1.00 95.50 84 ALA A N 1
ATOM 663 C CA . ALA A 1 84 ? 4.880 -4.371 -8.223 1.00 95.50 84 ALA A CA 1
ATOM 664 C C . ALA A 1 84 ? 5.945 -5.379 -7.781 1.00 95.50 84 ALA A C 1
ATOM 666 O O . ALA A 1 84 ? 6.412 -5.321 -6.644 1.00 95.50 84 ALA A O 1
ATOM 667 N N . ARG A 1 85 ? 6.327 -6.282 -8.686 1.00 94.06 85 ARG A N 1
ATOM 668 C CA . ARG A 1 85 ? 7.401 -7.265 -8.499 1.00 94.06 85 ARG A CA 1
ATOM 669 C C . ARG A 1 85 ? 8.252 -7.377 -9.760 1.00 94.06 85 ARG A C 1
ATOM 671 O O . ARG A 1 85 ? 7.692 -7.373 -10.855 1.00 94.06 85 ARG A O 1
ATOM 678 N N . THR A 1 86 ? 9.567 -7.519 -9.641 1.00 90.44 86 THR A N 1
ATOM 679 C CA . THR A 1 86 ? 10.425 -7.821 -10.799 1.00 90.44 86 THR A CA 1
ATOM 680 C C . THR A 1 86 ? 10.301 -9.277 -11.248 1.00 90.44 86 THR A C 1
ATOM 682 O O . THR A 1 86 ? 10.108 -10.196 -10.450 1.00 90.44 86 THR A O 1
ATOM 685 N N . ALA A 1 87 ? 10.452 -9.509 -12.552 1.00 83.38 87 ALA A N 1
ATOM 686 C CA . ALA A 1 87 ? 10.612 -10.850 -13.100 1.00 83.38 87 ALA A CA 1
ATOM 687 C C . ALA A 1 87 ? 12.068 -11.318 -12.940 1.00 83.38 87 ALA A C 1
ATOM 689 O O . ALA A 1 87 ? 12.960 -10.790 -13.601 1.00 83.38 87 ALA A O 1
ATOM 690 N N . GLY A 1 88 ? 12.323 -12.308 -12.082 1.00 68.44 88 GLY A N 1
ATOM 691 C CA . GLY A 1 88 ? 13.601 -13.035 -12.056 1.00 68.44 88 GLY A CA 1
ATOM 692 C C . GLY A 1 88 ? 14.833 -12.260 -11.567 1.00 68.44 88 GLY A C 1
ATOM 693 O O . GLY A 1 88 ? 15.922 -12.826 -11.572 1.00 68.44 88 GLY A O 1
ATOM 694 N N . LYS A 1 89 ? 14.693 -11.002 -11.127 1.00 72.38 89 LYS A N 1
ATOM 695 C CA . LYS A 1 89 ? 15.757 -10.262 -10.428 1.00 72.38 89 LYS A CA 1
ATOM 696 C C . LYS A 1 89 ? 15.571 -10.383 -8.920 1.00 72.38 89 LYS A C 1
ATOM 698 O O . LYS A 1 89 ? 14.451 -10.261 -8.433 1.00 72.38 89 LYS A O 1
ATOM 703 N N . THR A 1 90 ? 16.675 -10.562 -8.200 1.00 74.88 90 THR A N 1
ATOM 704 C CA . THR A 1 90 ? 16.688 -10.620 -6.730 1.00 74.88 90 THR A CA 1
ATOM 705 C C . THR A 1 90 ? 16.278 -9.288 -6.105 1.00 74.88 90 THR A C 1
ATOM 707 O O . THR A 1 90 ? 15.604 -9.283 -5.081 1.00 74.88 90 THR A O 1
ATOM 710 N N . ASP A 1 91 ? 16.624 -8.176 -6.762 1.00 83.44 91 ASP A N 1
ATOM 711 C CA . ASP A 1 91 ? 16.348 -6.828 -6.278 1.00 83.44 91 ASP A CA 1
ATOM 712 C C . ASP A 1 91 ? 15.650 -5.963 -7.334 1.00 83.44 91 ASP A C 1
ATOM 714 O O . ASP A 1 91 ? 15.939 -6.006 -8.536 1.00 83.44 91 ASP A O 1
ATOM 718 N N . MET A 1 92 ? 14.706 -5.166 -6.851 1.00 84.44 92 MET A N 1
ATOM 719 C CA . MET A 1 92 ? 13.978 -4.152 -7.588 1.00 84.44 92 MET A CA 1
ATOM 720 C C . MET A 1 92 ? 14.915 -2.965 -7.853 1.00 84.44 92 MET A C 1
ATOM 722 O O . MET A 1 92 ? 15.532 -2.467 -6.908 1.00 84.44 92 MET A O 1
ATOM 726 N N . PRO A 1 93 ? 15.018 -2.474 -9.104 1.00 82.75 93 PRO A N 1
ATOM 727 C CA . PRO A 1 93 ? 15.807 -1.287 -9.400 1.00 82.75 93 PRO A CA 1
ATOM 728 C C . PRO A 1 93 ? 15.371 -0.099 -8.545 1.00 82.75 93 PRO A C 1
ATOM 730 O O . PRO A 1 93 ? 14.177 0.120 -8.319 1.00 82.75 93 PRO A O 1
ATOM 733 N N . THR A 1 94 ? 16.341 0.692 -8.093 1.00 83.50 94 THR A N 1
ATOM 734 C CA . THR A 1 94 ? 16.051 1.967 -7.440 1.00 83.50 94 THR A CA 1
ATOM 735 C C . THR A 1 94 ? 15.394 2.897 -8.451 1.00 83.50 94 THR A C 1
ATOM 737 O O . THR A 1 94 ? 15.952 3.162 -9.509 1.00 83.50 94 THR A O 1
ATOM 740 N N . PHE A 1 95 ? 14.225 3.435 -8.115 1.00 83.75 95 PHE A N 1
ATOM 741 C CA . PHE A 1 95 ? 13.506 4.377 -8.966 1.00 83.75 95 PHE A CA 1
ATOM 742 C C . PHE A 1 95 ? 13.460 5.760 -8.326 1.00 83.75 95 PHE A C 1
ATOM 744 O O . PHE A 1 95 ? 13.174 5.919 -7.138 1.00 83.75 95 PHE A O 1
ATOM 751 N N . MET A 1 96 ? 13.709 6.789 -9.134 1.00 86.69 96 MET A N 1
ATOM 752 C CA . MET A 1 96 ? 13.504 8.166 -8.702 1.00 86.69 96 MET A CA 1
ATOM 753 C C . MET A 1 96 ? 12.029 8.531 -8.813 1.00 86.69 96 MET A C 1
ATOM 755 O O . MET A 1 96 ? 11.418 8.415 -9.874 1.00 86.69 96 MET A O 1
ATOM 759 N N . LEU A 1 97 ? 11.459 9.003 -7.706 1.00 89.81 97 LEU A N 1
ATOM 760 C CA . LEU A 1 97 ? 10.081 9.476 -7.683 1.00 89.81 97 LEU A CA 1
ATOM 761 C C . LEU A 1 97 ? 9.968 10.839 -8.390 1.00 89.81 97 LEU A C 1
ATOM 763 O O . LEU A 1 97 ? 10.678 11.773 -7.998 1.00 89.81 97 LEU A O 1
ATOM 767 N N . PRO A 1 98 ? 9.050 10.991 -9.362 1.00 90.19 98 PRO A N 1
ATOM 768 C CA . PRO A 1 98 ? 8.652 12.296 -9.886 1.00 90.19 98 PRO A CA 1
ATOM 769 C C . PRO A 1 98 ? 8.208 13.245 -8.765 1.00 90.19 98 PRO A C 1
ATOM 771 O O . PRO A 1 98 ? 7.627 12.799 -7.771 1.00 90.19 98 PRO A O 1
ATOM 774 N N . GLU A 1 99 ? 8.429 14.551 -8.930 1.00 91.12 99 GLU A N 1
ATOM 775 C CA . GLU A 1 99 ? 8.065 15.563 -7.920 1.00 91.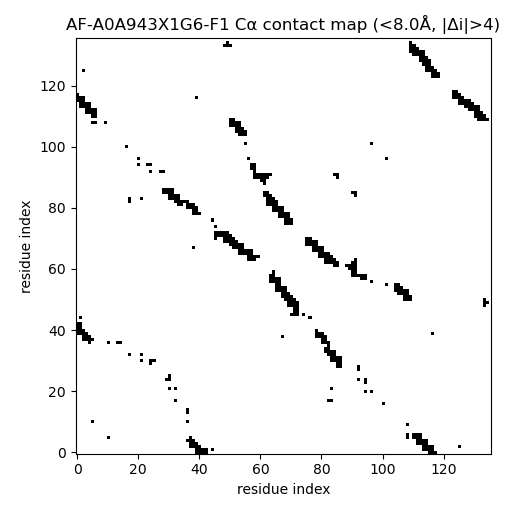12 99 GLU A CA 1
ATOM 776 C C . GLU A 1 99 ? 6.579 15.527 -7.558 1.00 91.12 99 GLU A C 1
ATOM 778 O O . GLU A 1 99 ? 6.230 15.581 -6.382 1.00 91.12 99 GLU A O 1
ATOM 783 N N . GLU A 1 100 ? 5.708 15.322 -8.547 1.00 90.19 100 GLU A N 1
ATOM 784 C CA . GLU A 1 100 ? 4.268 15.142 -8.333 1.00 90.19 100 GLU A CA 1
ATOM 785 C C . GLU A 1 100 ? 3.959 14.024 -7.327 1.00 90.19 100 GLU A C 1
ATOM 787 O O . GLU A 1 100 ? 3.075 14.165 -6.484 1.00 90.19 100 GLU A O 1
ATOM 792 N N . ILE A 1 101 ? 4.689 12.906 -7.413 1.00 90.75 101 ILE A N 1
ATOM 793 C CA . ILE A 1 101 ? 4.507 11.759 -6.522 1.00 90.75 101 ILE A CA 1
ATOM 794 C C . ILE A 1 101 ? 5.111 12.067 -5.153 1.00 90.75 101 ILE A C 1
ATOM 796 O O . ILE A 1 101 ? 4.477 11.776 -4.142 1.00 90.75 101 ILE A O 1
ATOM 800 N N . LYS A 1 102 ? 6.293 12.696 -5.100 1.00 91.06 102 LYS A N 1
ATOM 801 C CA . LYS A 1 102 ? 6.914 13.119 -3.834 1.00 91.06 102 LYS A CA 1
ATOM 802 C C . LYS A 1 102 ? 5.981 14.035 -3.038 1.00 91.06 102 LYS A C 1
ATOM 804 O O . LYS A 1 102 ? 5.766 13.793 -1.859 1.00 91.06 102 LYS A O 1
ATOM 809 N N . ASN A 1 103 ? 5.357 15.013 -3.689 1.00 91.62 103 ASN A N 1
ATOM 810 C CA . ASN A 1 103 ? 4.455 15.967 -3.038 1.00 91.62 103 ASN A CA 1
ATOM 811 C C . ASN A 1 103 ? 3.151 15.333 -2.528 1.00 91.62 103 ASN A C 1
ATOM 813 O O . ASN A 1 103 ? 2.446 15.931 -1.717 1.00 91.62 103 ASN A O 1
ATOM 817 N N . ALA A 1 104 ? 2.816 14.129 -2.993 1.00 92.25 104 ALA A N 1
ATOM 818 C CA . ALA A 1 104 ? 1.598 13.432 -2.605 1.00 92.25 104 ALA A CA 1
ATOM 819 C C . ALA A 1 104 ? 1.774 12.508 -1.381 1.00 92.25 104 ALA A C 1
ATOM 821 O O . ALA A 1 104 ? 0.786 11.955 -0.885 1.00 92.25 104 ALA A O 1
ATOM 822 N N . PHE A 1 105 ? 3.006 12.352 -0.882 1.00 95.06 105 PHE A N 1
ATOM 823 C CA . PHE A 1 105 ? 3.345 11.538 0.285 1.00 95.06 105 PHE A CA 1
ATOM 824 C C . PHE A 1 105 ? 4.092 12.360 1.358 1.00 95.06 105 PHE A C 1
ATOM 826 O O . PHE A 1 105 ? 4.740 13.352 1.036 1.00 95.06 105 PHE A O 1
ATOM 833 N N . PRO A 1 106 ? 4.034 11.963 2.643 1.00 95.38 106 PRO A N 1
ATOM 834 C CA . PRO A 1 106 ? 3.234 10.866 3.181 1.00 95.38 106 PRO A CA 1
ATOM 835 C C . PRO A 1 106 ? 1.735 11.193 3.166 1.00 95.38 106 PRO A C 1
ATOM 837 O O . PRO A 1 106 ? 1.309 12.302 3.490 1.00 95.38 106 PRO A O 1
ATOM 840 N N . LYS A 1 107 ? 0.913 10.202 2.823 1.00 95.31 107 LYS A N 1
ATOM 841 C CA . LYS A 1 107 ? -0.542 10.341 2.768 1.00 95.31 107 LYS A CA 1
ATOM 842 C C . LYS A 1 107 ? -1.157 9.813 4.058 1.00 95.31 107 LYS A C 1
ATOM 844 O O . LYS A 1 107 ? -1.034 8.632 4.373 1.00 95.31 107 LYS A O 1
ATOM 849 N N . LYS A 1 108 ? -1.847 10.680 4.799 1.00 95.38 108 LYS A N 1
ATOM 850 C CA . LYS A 1 108 ? -2.597 10.287 6.000 1.00 95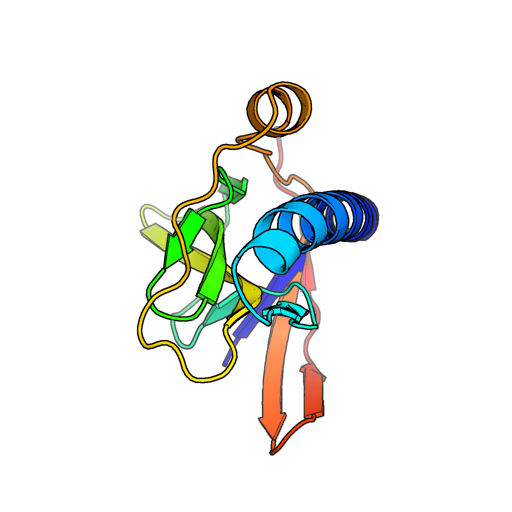.38 108 LYS A CA 1
ATOM 851 C C . LYS A 1 108 ? -3.975 9.759 5.614 1.00 95.38 108 LYS A C 1
ATOM 853 O O . LYS A 1 108 ? -4.780 10.490 5.036 1.00 95.38 108 LYS A O 1
ATOM 858 N N . GLU A 1 109 ? -4.251 8.516 5.980 1.00 94.31 109 GLU A N 1
ATOM 859 C CA . GLU A 1 109 ? -5.522 7.853 5.725 1.00 94.31 109 GLU A CA 1
ATOM 860 C C . GLU A 1 109 ? -6.436 7.993 6.943 1.00 94.31 109 GLU A C 1
ATOM 862 O O . GLU A 1 109 ? -6.106 7.582 8.054 1.00 94.31 109 GLU A O 1
ATOM 867 N N . ARG A 1 110 ? -7.608 8.602 6.747 1.00 93.75 110 ARG A N 1
ATOM 868 C CA . ARG A 1 110 ? -8.572 8.838 7.838 1.00 93.75 110 ARG A CA 1
ATOM 869 C C . ARG A 1 110 ? -9.629 7.756 7.951 1.00 93.75 110 ARG A C 1
ATOM 871 O O . ARG A 1 110 ? -10.204 7.585 9.023 1.00 93.75 110 ARG A O 1
ATOM 878 N N . ILE A 1 111 ? -9.938 7.109 6.837 1.00 95.25 111 ILE A N 1
ATOM 879 C CA . ILE A 1 111 ? -10.974 6.093 6.734 1.00 95.25 111 ILE A CA 1
ATOM 880 C C . ILE A 1 111 ? -10.352 4.925 5.999 1.00 95.25 111 ILE A C 1
ATOM 882 O O . ILE A 1 111 ? -9.814 5.105 4.920 1.00 95.25 111 ILE A O 1
ATOM 886 N N . PHE A 1 112 ? -10.412 3.743 6.578 1.00 96.12 112 PHE A N 1
ATOM 887 C CA . PHE A 1 112 ? -9.938 2.524 5.943 1.00 96.12 112 PHE A CA 1
ATOM 888 C C . PHE A 1 112 ? -10.683 1.348 6.551 1.00 96.12 112 PHE A C 1
ATOM 890 O O . PHE A 1 112 ? -11.550 1.508 7.414 1.00 96.12 112 PHE A O 1
ATOM 897 N N . ARG A 1 113 ? -10.362 0.159 6.076 1.00 95.56 113 ARG A N 1
ATOM 898 C CA . ARG A 1 113 ? -10.986 -1.082 6.485 1.00 95.56 113 ARG A CA 1
ATOM 899 C C . ARG A 1 113 ? -9.948 -2.047 7.012 1.00 95.56 113 ARG A C 1
ATOM 901 O O . ARG A 1 113 ? -8.806 -2.060 6.555 1.00 95.56 113 ARG A O 1
ATOM 908 N N . THR A 1 114 ? -10.369 -2.854 7.970 1.00 95.56 114 THR A N 1
ATOM 909 C CA . THR A 1 114 ? -9.611 -4.008 8.448 1.00 95.56 114 THR A CA 1
ATOM 910 C C . THR A 1 114 ? -10.458 -5.246 8.263 1.00 95.56 114 THR A C 1
ATOM 912 O O . THR A 1 114 ? -11.652 -5.211 8.541 1.00 95.56 114 THR A O 1
ATOM 915 N N . ALA A 1 115 ? -9.850 -6.324 7.795 1.00 94.88 115 ALA A N 1
ATOM 916 C CA . ALA A 1 115 ? -10.554 -7.566 7.519 1.00 94.88 115 ALA A CA 1
ATOM 917 C C . ALA A 1 115 ? -9.685 -8.768 7.895 1.00 94.88 115 ALA A C 1
ATOM 919 O O . ALA A 1 115 ? -8.456 -8.678 7.956 1.00 94.88 115 ALA A O 1
ATOM 920 N N . THR A 1 116 ? -10.317 -9.908 8.144 1.00 94.62 116 THR A N 1
ATOM 921 C CA . THR A 1 116 ? -9.637 -11.204 8.133 1.00 94.62 116 THR A CA 1
ATOM 922 C C . THR A 1 116 ? -9.403 -11.603 6.681 1.00 94.62 116 THR A C 1
ATOM 924 O O . THR A 1 116 ? -10.333 -11.546 5.882 1.00 94.62 116 THR A O 1
ATOM 927 N N . ALA A 1 117 ? -8.176 -11.993 6.334 1.00 93.56 117 ALA A N 1
ATOM 928 C CA . ALA A 1 117 ? -7.835 -12.420 4.982 1.00 93.56 117 ALA A CA 1
ATOM 929 C C . ALA A 1 117 ? -7.471 -13.904 4.963 1.00 93.56 117 ALA A C 1
ATOM 931 O O . ALA A 1 117 ? -6.656 -14.357 5.770 1.00 93.56 117 ALA A O 1
ATOM 932 N N . ILE A 1 118 ? -8.053 -14.639 4.018 1.00 91.88 118 ILE A N 1
ATOM 933 C CA . ILE A 1 118 ? -7.601 -15.977 3.637 1.00 91.88 118 ILE A CA 1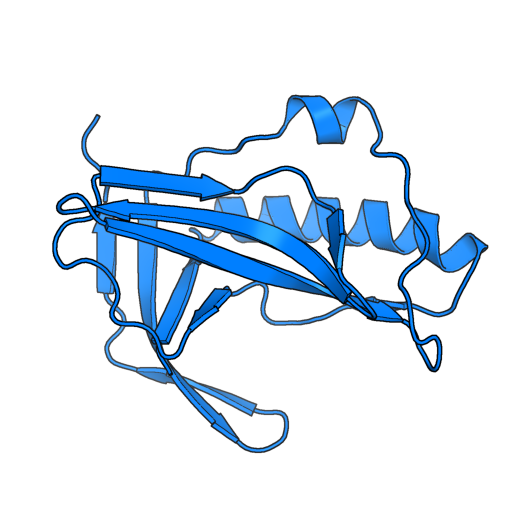
ATOM 934 C C . ILE A 1 118 ? -6.938 -15.843 2.273 1.00 91.88 118 ILE A C 1
ATOM 936 O O . ILE A 1 118 ? -7.580 -15.401 1.320 1.00 91.88 118 ILE A O 1
ATOM 940 N N . ILE A 1 119 ? -5.659 -16.204 2.195 1.00 85.56 119 ILE A N 1
ATOM 941 C CA . ILE A 1 119 ? -4.911 -16.279 0.941 1.00 85.56 119 ILE A CA 1
ATOM 942 C C . ILE A 1 119 ? -4.740 -17.758 0.619 1.00 85.56 119 ILE A C 1
ATOM 944 O O . ILE A 1 119 ? -4.136 -18.495 1.397 1.00 85.56 119 ILE A O 1
ATOM 948 N N . LYS A 1 120 ? -5.304 -18.196 -0.506 1.00 85.31 120 LYS A N 1
ATOM 949 C CA . LYS A 1 120 ? -5.173 -19.569 -0.990 1.00 85.31 120 LYS A CA 1
ATOM 950 C C . LYS A 1 120 ? -4.824 -19.538 -2.468 1.00 85.31 120 LYS A C 1
ATOM 952 O O . LYS A 1 120 ? -5.596 -19.017 -3.275 1.00 85.31 120 LYS A O 1
ATOM 957 N N . GLU A 1 121 ? -3.667 -20.107 -2.799 1.00 82.69 121 GLU A N 1
ATOM 958 C CA . GLU A 1 121 ? -3.105 -20.102 -4.154 1.00 82.69 121 GLU A CA 1
ATOM 959 C C . GLU A 1 121 ? -3.001 -18.662 -4.688 1.00 82.69 121 GLU A C 1
ATOM 961 O O . GLU A 1 121 ? -2.294 -17.846 -4.103 1.00 82.69 121 GLU A O 1
ATOM 966 N N . ASN A 1 122 ? -3.745 -18.335 -5.747 1.00 76.38 122 ASN A N 1
ATOM 967 C CA . ASN A 1 122 ? -3.790 -17.006 -6.364 1.00 76.38 122 ASN A CA 1
ATOM 968 C C . ASN A 1 122 ? -5.070 -16.229 -6.016 1.00 76.38 122 ASN A C 1
ATOM 970 O O . ASN A 1 122 ? -5.424 -15.266 -6.695 1.00 76.38 122 ASN A O 1
ATOM 974 N N . SER A 1 123 ? -5.796 -16.664 -4.987 1.00 82.25 123 SER A N 1
ATOM 975 C CA . SER A 1 123 ? -7.047 -16.049 -4.556 1.00 82.25 123 SER A CA 1
ATOM 976 C C . SER A 1 123 ? -6.933 -15.487 -3.146 1.00 82.25 123 SER A C 1
ATOM 978 O O . SER A 1 123 ? -6.230 -16.019 -2.283 1.00 82.25 123 SER A O 1
ATOM 980 N N . TRP A 1 124 ? -7.654 -14.397 -2.916 1.00 84.00 124 TRP A N 1
ATOM 981 C CA . TRP A 1 124 ? -7.817 -13.800 -1.603 1.00 84.00 124 TRP A CA 1
ATOM 982 C C . TRP A 1 124 ? -9.303 -13.629 -1.315 1.00 84.00 124 TRP A C 1
ATOM 984 O O . TRP A 1 124 ? -10.092 -13.274 -2.191 1.00 84.00 124 TRP A O 1
ATOM 994 N N . GLN A 1 125 ? -9.684 -13.880 -0.069 1.00 90.75 125 GLN A N 1
ATOM 995 C CA . GLN A 1 125 ? -11.035 -13.661 0.427 1.00 90.75 125 GLN A CA 1
ATOM 996 C C . GLN A 1 125 ? -10.963 -12.832 1.705 1.00 90.75 125 GLN A C 1
ATOM 998 O O . GLN A 1 125 ? -10.133 -13.102 2.577 1.00 90.75 125 GLN A O 1
ATOM 1003 N N . LEU A 1 126 ? -11.813 -11.808 1.793 1.00 91.62 126 LEU A N 1
ATOM 1004 C CA . LEU A 1 126 ? -11.922 -10.939 2.961 1.00 91.62 126 LEU A CA 1
ATOM 1005 C C . LEU A 1 126 ? -13.202 -11.250 3.733 1.00 91.62 126 LEU A C 1
ATOM 1007 O O . LEU A 1 126 ? -14.282 -11.323 3.151 1.00 91.62 126 LEU A O 1
ATOM 1011 N N . PHE A 1 127 ? -13.065 -11.369 5.047 1.00 92.31 127 PHE A N 1
ATOM 1012 C CA . PHE A 1 127 ? -14.146 -11.618 5.996 1.00 92.31 127 PHE A CA 1
ATOM 1013 C C . PHE A 1 127 ? -14.065 -10.623 7.155 1.00 92.31 127 PHE A C 1
ATOM 1015 O O . PHE A 1 127 ? -13.029 -9.987 7.363 1.00 92.31 127 PHE A O 1
ATOM 1022 N N . ASP A 1 128 ? -15.144 -10.508 7.931 1.00 90.88 128 ASP A N 1
ATOM 1023 C CA . ASP A 1 128 ? -15.223 -9.634 9.111 1.00 90.88 128 ASP A CA 1
ATOM 1024 C C . ASP A 1 128 ? -14.801 -8.184 8.832 1.00 90.88 128 ASP A C 1
ATOM 1026 O O . ASP A 1 128 ? -14.090 -7.568 9.631 1.00 90.88 128 ASP A O 1
ATOM 1030 N N . ASP A 1 129 ? -15.197 -7.658 7.671 1.00 92.06 129 ASP A N 1
ATOM 1031 C CA . ASP A 1 129 ? -14.787 -6.333 7.220 1.00 92.06 129 ASP A CA 1
ATOM 1032 C C . ASP A 1 129 ? -15.306 -5.243 8.173 1.00 92.06 129 ASP A C 1
ATOM 1034 O O . ASP A 1 129 ? -16.506 -5.124 8.438 1.00 92.06 129 ASP A O 1
ATOM 1038 N N . LYS A 1 130 ? -14.382 -4.449 8.716 1.00 93.44 130 LYS A N 1
ATOM 1039 C CA . LYS A 1 130 ? -14.652 -3.397 9.697 1.00 93.44 130 LYS A CA 1
ATOM 1040 C C . LYS A 1 130 ? -14.097 -2.074 9.220 1.00 93.44 130 LYS A C 1
ATOM 1042 O O . LYS A 1 130 ? -12.887 -1.908 9.059 1.00 93.44 130 LYS A O 1
ATOM 1047 N N . TRP A 1 131 ? -14.991 -1.100 9.103 1.00 94.38 131 TRP A N 1
ATOM 1048 C CA . TRP A 1 131 ? -14.643 0.289 8.853 1.00 94.38 131 TRP A CA 1
ATOM 1049 C C . TRP A 1 131 ? -14.011 0.937 10.082 1.00 94.38 131 TRP A C 1
ATOM 1051 O O . TRP A 1 131 ? -14.548 0.882 11.188 1.00 94.38 131 TRP A O 1
ATOM 1061 N N . ILE A 1 132 ? -12.891 1.614 9.861 1.00 94.56 132 ILE A N 1
ATOM 1062 C CA . ILE A 1 132 ? -12.176 2.391 10.864 1.00 94.56 132 ILE A CA 1
ATOM 1063 C C . ILE A 1 132 ? -12.143 3.840 10.404 1.00 94.56 132 ILE A C 1
ATOM 1065 O O . ILE A 1 132 ? -11.713 4.146 9.295 1.00 94.56 132 ILE A O 1
ATOM 1069 N N . LYS A 1 133 ? -12.592 4.738 11.284 1.00 95.06 133 LYS A N 1
ATOM 1070 C CA . LYS A 1 133 ? -12.532 6.186 11.091 1.00 95.06 133 LYS A CA 1
ATOM 1071 C C . LYS A 1 133 ? -11.699 6.811 12.203 1.00 95.06 133 LYS A C 1
ATOM 1073 O O . LYS A 1 133 ? -12.101 6.794 13.365 1.00 95.06 133 LYS A O 1
ATOM 1078 N N . ILE A 1 134 ? -10.571 7.407 11.835 1.00 93.00 134 ILE A N 1
ATOM 1079 C CA . ILE A 1 134 ? -9.702 8.145 12.751 1.00 93.00 134 ILE A CA 1
ATOM 1080 C C . ILE A 1 134 ? -10.293 9.547 12.961 1.00 93.00 134 ILE A C 1
ATOM 1082 O O . ILE A 1 134 ? -10.526 10.303 12.005 1.00 93.00 134 ILE A O 1
ATOM 1086 N N . LYS A 1 135 ? -10.587 9.884 14.223 1.00 82.62 135 LYS A N 1
ATOM 1087 C CA . LYS A 1 135 ? -11.036 11.228 14.614 1.00 82.62 135 LYS A CA 1
ATOM 1088 C C . LYS A 1 135 ? -9.847 12.197 14.531 1.00 82.62 135 LYS A C 1
ATOM 1090 O O . LYS A 1 135 ? -8.729 11.801 14.840 1.00 82.62 135 LYS A O 1
ATOM 1095 N N . LYS A 1 136 ? -10.108 13.408 14.027 1.00 62.38 136 LYS A N 1
ATOM 1096 C CA . LYS A 1 136 ? -9.122 14.498 14.010 1.00 62.38 136 LYS A CA 1
ATOM 1097 C C . LYS A 1 136 ? -8.831 14.956 15.430 1.00 62.38 136 LYS A C 1
ATOM 1099 O O . LYS A 1 136 ? -9.786 14.892 16.237 1.00 62.38 136 LYS A O 1
#

Radius of gyration: 15.01 Å; Cα contacts (8 Å, |Δi|>4): 281; chains: 1; bounding box: 32×36×42 Å